Protein AF-R6RBM1-F1 (afdb_monomer_lite)

pLDDT: mean 72.18, std 18.9, range [35.06, 94.25]

Sequence (174 aa):
MAGNDKKTGSNPVDMIVYGMMIAAVVYVIVQCILGNNDALHFKIVLGIWIVAAVAVADYIGPVLSGRISEVSDKAFRLYMISSILDAAAYMGFYVCIINISKTGEVLHYLFCGFGVICYISHLILNSKFNKLTKQEAPETEENETPEITEDDIEVDTLSEEDEEEIKEIVYRHK

Structure (mmCIF, N/CA/C/O backbone):
data_AF-R6RBM1-F1
#
_entry.id   AF-R6RBM1-F1
#
loop_
_atom_site.group_PDB
_atom_site.id
_atom_site.type_symbol
_atom_site.label_atom_id
_atom_site.label_alt_id
_atom_site.label_comp_id
_atom_site.label_asym_id
_atom_site.label_entity_id
_atom_site.label_seq_id
_atom_site.pdbx_PDB_ins_code
_atom_site.Cartn_x
_atom_site.Cartn_y
_atom_site.Cartn_z
_atom_site.occupancy
_atom_site.B_iso_or_equiv
_atom_site.auth_seq_id
_atom_site.auth_comp_id
_atom_site.auth_asym_id
_atom_site.auth_atom_id
_atom_site.pdbx_PDB_model_num
ATOM 1 N N . MET A 1 1 ? -13.612 -9.520 -43.487 1.00 39.84 1 MET A N 1
ATOM 2 C CA . MET A 1 1 ? -14.135 -9.308 -42.121 1.00 39.84 1 MET A CA 1
ATOM 3 C C . MET A 1 1 ? -13.571 -10.398 -41.224 1.00 39.84 1 MET A C 1
ATOM 5 O O . MET A 1 1 ? -14.108 -11.494 -41.202 1.00 39.84 1 MET A O 1
ATOM 9 N N . ALA A 1 2 ? -12.444 -10.127 -40.568 1.00 39.06 2 ALA A N 1
ATOM 10 C CA . ALA A 1 2 ? -11.922 -10.966 -39.496 1.00 39.06 2 ALA A CA 1
ATOM 11 C C . ALA A 1 2 ? -12.170 -10.190 -38.202 1.00 39.06 2 ALA A C 1
ATOM 13 O O . ALA A 1 2 ? -11.638 -9.094 -38.028 1.00 39.06 2 ALA A O 1
ATOM 14 N N . GLY A 1 3 ? -13.081 -10.699 -37.374 1.00 40.34 3 GLY A N 1
ATOM 15 C CA . GLY A 1 3 ? -13.380 -10.130 -36.069 1.00 40.34 3 GLY A CA 1
ATOM 16 C C . GLY A 1 3 ? -12.139 -10.225 -35.197 1.00 40.34 3 GLY A C 1
ATOM 17 O O . GLY A 1 3 ? -11.664 -11.319 -34.903 1.00 40.34 3 GLY A O 1
ATOM 18 N N . ASN A 1 4 ? -11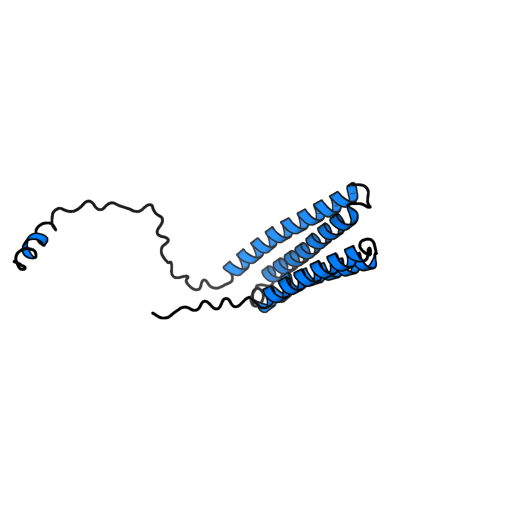.594 -9.072 -34.827 1.00 38.94 4 ASN A N 1
ATOM 19 C CA . ASN A 1 4 ? -10.559 -8.981 -33.816 1.00 38.94 4 ASN A CA 1
ATOM 20 C C . ASN A 1 4 ? -11.264 -9.100 -32.461 1.00 38.94 4 ASN A C 1
ATOM 22 O O . ASN A 1 4 ? -11.639 -8.098 -31.850 1.00 38.94 4 ASN A O 1
ATOM 26 N N . ASP A 1 5 ? -11.496 -10.335 -32.020 1.00 43.00 5 ASP A N 1
ATOM 27 C CA . ASP A 1 5 ? -11.864 -10.610 -30.637 1.00 43.00 5 ASP A CA 1
ATOM 28 C C . ASP A 1 5 ? -10.679 -10.189 -29.763 1.00 43.00 5 ASP A C 1
ATOM 30 O O . ASP A 1 5 ? -9.744 -10.953 -29.509 1.00 43.00 5 ASP A O 1
ATOM 34 N N . LYS A 1 6 ? -10.701 -8.927 -29.317 1.00 44.09 6 LYS A N 1
ATOM 35 C CA . LYS A 1 6 ? -9.902 -8.448 -28.192 1.00 44.09 6 LYS A CA 1
ATOM 36 C C . LYS A 1 6 ? -10.260 -9.356 -27.021 1.00 44.09 6 LYS A C 1
ATOM 38 O O . LYS A 1 6 ? -11.259 -9.135 -26.341 1.00 44.09 6 LYS A O 1
ATOM 43 N N . LYS A 1 7 ? -9.453 -10.393 -26.782 1.00 45.06 7 LYS A N 1
ATOM 44 C CA . LYS A 1 7 ? -9.436 -11.088 -25.498 1.00 45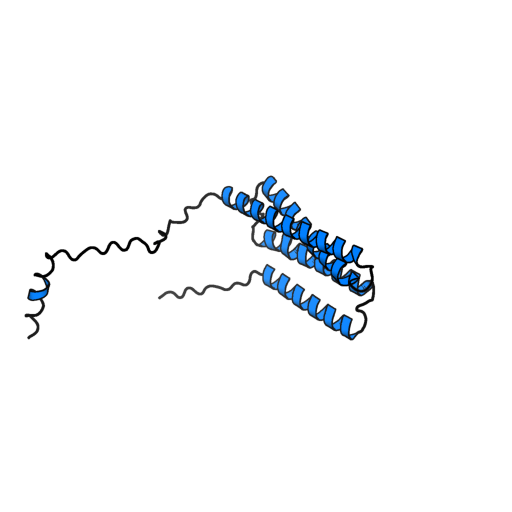.06 7 LYS A CA 1
ATOM 45 C C . LYS A 1 7 ? -9.150 -10.021 -24.450 1.00 45.06 7 LYS A C 1
ATOM 47 O O . LYS A 1 7 ? -8.004 -9.641 -24.233 1.00 45.06 7 LYS A O 1
ATOM 52 N N . THR A 1 8 ? -10.201 -9.548 -23.794 1.00 47.00 8 THR A N 1
ATOM 53 C CA . THR A 1 8 ? -10.155 -8.918 -22.477 1.00 47.00 8 THR A CA 1
ATOM 54 C C . THR A 1 8 ? -9.709 -9.986 -21.482 1.00 47.00 8 THR A C 1
ATOM 56 O O . THR A 1 8 ? -10.482 -10.461 -20.654 1.00 47.00 8 THR A O 1
ATOM 59 N N . GLY A 1 9 ? -8.475 -10.465 -21.630 1.00 47.19 9 GLY A N 1
ATOM 60 C CA . GLY A 1 9 ? -7.829 -11.297 -20.636 1.00 47.19 9 GLY A CA 1
ATOM 61 C C . GLY A 1 9 ? -7.521 -10.387 -19.466 1.00 47.19 9 GLY A C 1
ATOM 62 O O . GLY A 1 9 ? -6.526 -9.672 -19.502 1.00 47.19 9 GLY A O 1
ATOM 63 N N . SER A 1 10 ? -8.413 -10.356 -18.474 1.00 56.84 10 SER A N 1
ATOM 64 C CA . SER A 1 10 ? -8.107 -9.772 -17.170 1.00 56.84 10 SER A CA 1
ATOM 65 C C . SER A 1 10 ? -6.760 -10.336 -16.727 1.00 56.84 10 SER A C 1
ATOM 67 O O . SER A 1 10 ? -6.579 -11.557 -16.709 1.00 56.84 10 SER A O 1
ATOM 69 N N . ASN A 1 11 ? -5.795 -9.453 -16.465 1.00 67.62 11 ASN A N 1
ATOM 70 C CA . ASN A 1 11 ? -4.491 -9.873 -15.983 1.00 67.62 11 ASN A CA 1
ATOM 71 C C . ASN A 1 11 ? -4.736 -10.669 -14.687 1.00 67.62 11 ASN A C 1
ATOM 73 O O . ASN A 1 11 ? -5.412 -10.154 -13.793 1.00 67.62 11 ASN A O 1
ATOM 77 N N . PRO A 1 12 ? -4.258 -11.921 -14.564 1.00 71.12 12 PRO A N 1
ATOM 78 C CA . PRO A 1 12 ? -4.509 -12.747 -13.381 1.00 71.12 12 PRO A CA 1
ATOM 79 C C . PRO A 1 12 ? -4.114 -12.043 -12.075 1.00 71.12 12 PRO A C 1
ATOM 81 O O . PRO A 1 12 ? -4.730 -12.274 -11.038 1.00 71.12 12 PRO A O 1
ATOM 84 N N . VAL A 1 13 ? -3.139 -11.136 -12.142 1.00 71.88 13 VAL A N 1
ATOM 85 C CA . VAL A 1 13 ? -2.728 -10.254 -11.043 1.00 71.88 13 VAL A CA 1
ATOM 86 C C . VAL A 1 13 ? -3.857 -9.325 -10.607 1.00 71.88 13 VAL A C 1
ATOM 88 O O . VAL A 1 13 ? -4.154 -9.252 -9.417 1.00 71.88 13 VAL A O 1
ATOM 91 N N . ASP A 1 14 ? -4.511 -8.649 -11.551 1.00 75.00 14 ASP A N 1
ATOM 92 C CA . ASP A 1 14 ? -5.594 -7.709 -11.255 1.00 75.00 14 ASP A CA 1
ATOM 93 C C . ASP A 1 14 ? -6.735 -8.445 -10.550 1.00 75.00 14 ASP A C 1
ATOM 95 O O . ASP A 1 14 ? -7.255 -7.978 -9.539 1.00 75.00 14 ASP A O 1
ATOM 99 N N . MET A 1 15 ? -7.067 -9.654 -11.015 1.00 81.50 15 MET A N 1
ATOM 100 C CA . MET A 1 15 ? -8.091 -10.488 -10.385 1.00 81.50 15 MET A CA 1
ATOM 101 C C . MET A 1 15 ? -7.732 -10.863 -8.937 1.00 81.50 15 MET A C 1
ATOM 103 O O . MET A 1 15 ? -8.607 -10.859 -8.070 1.00 81.50 15 MET A O 1
ATOM 107 N N . ILE A 1 16 ? -6.454 -11.143 -8.654 1.00 82.12 16 ILE A N 1
ATOM 108 C CA . ILE A 1 16 ? -5.967 -11.422 -7.294 1.00 82.12 16 ILE A CA 1
ATOM 109 C C . ILE A 1 16 ? -6.080 -10.171 -6.418 1.00 82.12 16 ILE A C 1
ATOM 111 O O . ILE A 1 16 ? -6.616 -10.257 -5.315 1.00 82.12 16 ILE A O 1
ATOM 115 N N . VAL A 1 17 ? -5.633 -9.010 -6.902 1.00 77.56 17 VAL A N 1
ATOM 116 C CA . VAL A 1 17 ? -5.677 -7.748 -6.144 1.00 77.56 17 VAL A CA 1
ATOM 117 C C . VAL A 1 17 ? -7.121 -7.337 -5.842 1.00 77.56 17 VAL A C 1
ATOM 119 O O . VAL A 1 17 ? -7.439 -7.001 -4.699 1.00 77.56 17 VAL A O 1
ATOM 122 N N . TYR A 1 18 ? -8.030 -7.438 -6.816 1.00 81.69 18 TYR A N 1
ATOM 123 C CA . TYR A 1 18 ? -9.455 -7.174 -6.593 1.00 81.69 18 TYR A CA 1
ATOM 124 C C . TYR A 1 18 ? -10.084 -8.173 -5.620 1.00 81.69 18 TYR A C 1
ATOM 126 O O . TYR A 1 18 ? -10.821 -7.771 -4.717 1.00 81.69 18 TYR A O 1
ATOM 134 N N . GLY A 1 19 ? -9.778 -9.466 -5.766 1.00 85.06 19 GLY A N 1
ATOM 135 C CA . GLY A 1 19 ? -10.271 -10.513 -4.870 1.00 85.06 19 GLY A CA 1
ATOM 136 C C . GLY A 1 19 ? -9.811 -10.299 -3.431 1.00 85.06 19 GLY A C 1
ATOM 137 O O . GLY A 1 19 ? -10.612 -10.402 -2.499 1.00 85.06 19 GLY A O 1
ATOM 138 N N . MET A 1 20 ? -8.547 -9.909 -3.256 1.00 85.62 20 MET A N 1
ATOM 139 C CA . MET A 1 20 ? -8.038 -9.439 -1.979 1.00 85.62 20 MET A CA 1
ATOM 140 C C . MET A 1 20 ? -8.909 -8.271 -1.499 1.00 85.62 20 MET A C 1
ATOM 142 O O . MET A 1 20 ? -9.505 -8.371 -0.427 1.00 85.62 20 MET A O 1
ATOM 146 N N . MET A 1 21 ? -9.005 -7.169 -2.248 1.00 84.75 21 MET A N 1
ATOM 147 C CA . MET A 1 21 ? -9.685 -5.946 -1.792 1.00 84.75 21 MET A CA 1
ATOM 148 C C . MET A 1 21 ? -11.113 -6.218 -1.290 1.00 84.75 21 MET A C 1
ATOM 150 O O . MET A 1 21 ? -11.502 -5.729 -0.228 1.00 84.75 21 MET A O 1
ATOM 154 N N . ILE A 1 22 ? -11.865 -7.062 -2.000 1.00 88.12 22 ILE A N 1
ATOM 155 C CA . ILE A 1 22 ? -13.210 -7.491 -1.596 1.00 88.12 22 ILE A CA 1
ATOM 156 C C . ILE A 1 22 ? -13.172 -8.233 -0.252 1.00 88.12 22 ILE A C 1
ATOM 158 O O . ILE A 1 22 ? -13.956 -7.915 0.644 1.00 88.12 22 ILE A O 1
ATOM 162 N N . ALA A 1 23 ? -12.253 -9.187 -0.077 1.00 88.75 23 ALA A N 1
ATOM 163 C CA . ALA A 1 23 ? -12.115 -9.940 1.169 1.00 88.75 23 ALA A CA 1
ATOM 164 C C . ALA A 1 23 ? -11.796 -9.033 2.369 1.00 88.75 23 ALA A C 1
ATOM 166 O O . ALA A 1 23 ? -12.367 -9.223 3.445 1.00 88.75 23 ALA A O 1
ATOM 167 N N . ALA A 1 24 ? -10.949 -8.015 2.191 1.00 86.56 24 ALA A N 1
ATOM 168 C CA . ALA A 1 24 ? -10.679 -7.034 3.241 1.00 86.56 24 ALA A CA 1
ATOM 169 C C . ALA A 1 24 ? -11.900 -6.198 3.606 1.00 86.56 24 ALA A C 1
ATOM 171 O O . ALA A 1 24 ? -12.177 -6.022 4.791 1.00 86.56 24 ALA A O 1
ATOM 172 N N . VAL A 1 25 ? -12.648 -5.707 2.617 1.00 88.25 25 VAL A N 1
ATOM 173 C CA . VAL A 1 25 ? -13.866 -4.927 2.876 1.00 88.25 25 VAL A CA 1
ATOM 174 C C . VAL A 1 25 ? -14.880 -5.766 3.652 1.00 88.25 25 VAL A C 1
ATOM 176 O O . VAL A 1 25 ? -15.400 -5.310 4.670 1.00 88.25 25 VAL A O 1
ATOM 179 N N . VAL A 1 26 ? -15.106 -7.016 3.238 1.00 91.31 26 VAL A N 1
ATOM 180 C CA . VAL A 1 26 ? -15.993 -7.946 3.954 1.00 91.31 26 VAL A CA 1
ATOM 181 C C . VAL A 1 26 ? -15.494 -8.188 5.379 1.00 91.31 26 VAL A C 1
ATOM 183 O O . VAL A 1 26 ? -16.283 -8.104 6.319 1.00 91.31 26 VAL A O 1
ATOM 186 N N . TYR A 1 27 ? -14.193 -8.429 5.562 1.00 88.81 27 TYR A N 1
ATOM 187 C CA . TYR A 1 27 ? -13.597 -8.618 6.885 1.00 88.81 27 TYR A CA 1
ATOM 188 C C . TYR A 1 27 ? -13.820 -7.404 7.797 1.00 88.81 27 TYR A C 1
ATOM 190 O O . TYR A 1 27 ? -14.252 -7.567 8.938 1.00 88.81 27 TYR A O 1
ATOM 198 N N . VAL A 1 28 ? -13.591 -6.186 7.295 1.00 86.69 28 VAL A N 1
ATOM 199 C CA . VAL A 1 28 ? -13.824 -4.942 8.046 1.00 86.69 28 VAL A CA 1
ATOM 200 C C . VAL A 1 28 ? -15.295 -4.804 8.427 1.00 86.69 28 VAL A C 1
ATOM 202 O O . VAL A 1 28 ? -15.590 -4.549 9.591 1.00 86.69 28 VAL A O 1
ATOM 205 N N . ILE A 1 29 ? -16.223 -5.022 7.490 1.00 88.88 29 ILE A N 1
ATOM 206 C CA . ILE A 1 29 ? -17.668 -4.932 7.756 1.00 88.88 29 ILE A CA 1
ATOM 207 C C . ILE A 1 29 ? -18.080 -5.923 8.849 1.00 88.88 29 ILE A C 1
ATOM 209 O O . ILE A 1 29 ? -18.728 -5.528 9.819 1.00 88.88 29 ILE A O 1
ATOM 213 N N . VAL A 1 30 ? -17.676 -7.191 8.731 1.00 91.12 30 VAL A N 1
ATOM 214 C CA . VAL A 1 30 ? -18.004 -8.236 9.713 1.00 91.12 30 VAL A CA 1
ATOM 215 C C . VAL A 1 30 ? -17.473 -7.866 11.096 1.00 91.12 30 VAL A C 1
ATOM 217 O O . VAL A 1 30 ? -18.209 -7.933 12.077 1.00 91.12 30 VAL A O 1
ATOM 220 N N . GLN A 1 31 ? -16.221 -7.422 11.192 1.00 88.56 31 GLN A N 1
ATOM 221 C CA . GLN A 1 31 ? -15.610 -7.077 12.479 1.00 88.56 31 GLN A CA 1
ATOM 222 C C . GLN A 1 31 ? -16.204 -5.807 13.096 1.00 88.56 31 GLN A C 1
ATOM 224 O O . GLN A 1 31 ? -16.318 -5.717 14.318 1.00 88.56 31 GLN A O 1
ATOM 229 N N . CYS A 1 32 ? -16.642 -4.854 12.271 1.00 85.94 32 CYS A N 1
ATOM 230 C CA . CYS A 1 32 ? -17.402 -3.693 12.725 1.00 85.94 32 CYS A CA 1
ATOM 231 C C . CYS A 1 32 ? -18.771 -4.095 13.296 1.00 85.94 32 CYS A C 1
ATOM 233 O O . CYS A 1 32 ? -19.126 -3.618 14.370 1.00 85.94 32 CYS A O 1
ATOM 235 N N . ILE A 1 33 ? -19.511 -4.998 12.637 1.00 89.94 33 ILE A N 1
ATOM 236 C CA . ILE A 1 33 ? -20.808 -5.508 13.132 1.00 89.94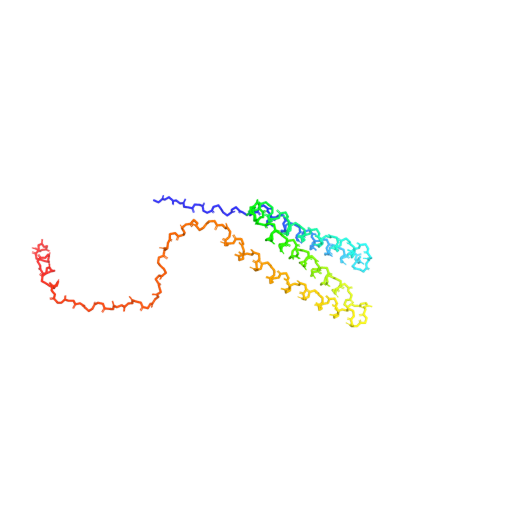 33 ILE A CA 1
ATOM 237 C C . ILE A 1 33 ? -20.633 -6.254 14.461 1.00 89.94 33 ILE A C 1
ATOM 239 O O . ILE A 1 33 ? -21.458 -6.117 15.361 1.00 89.94 33 ILE A O 1
ATOM 243 N N . LEU A 1 34 ? -19.544 -7.013 14.603 1.00 90.19 34 LEU A N 1
ATOM 244 C CA . LEU A 1 34 ? -19.211 -7.737 15.832 1.00 90.19 34 LEU A CA 1
ATOM 245 C C . LEU A 1 34 ? -18.665 -6.835 16.956 1.00 90.19 34 LEU A C 1
ATOM 247 O O . LEU A 1 34 ? -18.422 -7.329 18.053 1.00 90.19 34 LEU A O 1
ATOM 251 N N . GLY A 1 35 ? -18.460 -5.535 16.711 1.00 85.25 35 GLY A N 1
ATOM 252 C CA . GLY A 1 35 ? -17.934 -4.595 17.709 1.00 85.25 35 GLY A CA 1
ATOM 253 C C . GLY A 1 35 ? -16.443 -4.770 18.030 1.00 85.25 35 GLY A C 1
ATOM 254 O O . GLY A 1 35 ? -15.966 -4.257 19.038 1.00 85.25 35 GLY A O 1
ATOM 255 N N . ASN A 1 36 ? -15.688 -5.471 17.180 1.00 87.06 36 ASN A N 1
ATOM 256 C CA . ASN A 1 36 ? -14.254 -5.735 17.359 1.00 87.06 36 ASN A CA 1
ATOM 257 C C . ASN A 1 36 ? -13.349 -4.662 16.728 1.00 87.06 36 ASN A C 1
ATOM 259 O O . ASN A 1 36 ? -12.126 -4.804 16.725 1.00 87.06 36 ASN A O 1
ATOM 263 N N . ASN A 1 37 ? -13.929 -3.587 16.195 1.00 78.00 37 ASN A N 1
ATOM 264 C CA . ASN A 1 37 ? -13.231 -2.492 15.513 1.00 78.00 37 ASN A CA 1
ATOM 265 C C . ASN A 1 37 ? -12.105 -1.849 16.350 1.00 78.00 37 ASN A C 1
ATOM 267 O O . ASN A 1 37 ? -11.105 -1.380 15.803 1.00 78.00 37 ASN A O 1
ATOM 271 N N . ASP A 1 38 ? -12.236 -1.854 17.675 1.00 79.56 38 ASP A N 1
ATOM 272 C CA . ASP A 1 38 ? -11.226 -1.310 18.580 1.00 79.56 38 ASP A CA 1
ATOM 273 C C . ASP A 1 38 ? -10.222 -2.329 19.116 1.00 79.56 38 ASP A C 1
ATOM 275 O O . ASP A 1 38 ? -9.223 -1.944 19.737 1.00 79.56 38 ASP A O 1
ATOM 279 N N . ALA A 1 39 ? -10.448 -3.613 18.850 1.00 85.38 39 ALA A N 1
ATOM 280 C CA . ALA A 1 39 ? -9.598 -4.673 19.343 1.00 85.38 39 ALA A CA 1
ATOM 281 C C . ALA A 1 39 ? -8.230 -4.659 18.646 1.00 85.38 39 ALA A C 1
ATOM 283 O O . ALA A 1 39 ? -8.115 -4.516 17.427 1.00 85.38 39 ALA A O 1
ATOM 284 N N . LEU A 1 40 ? -7.165 -4.857 19.429 1.00 82.62 40 LEU A N 1
ATOM 285 C CA . LEU A 1 40 ? -5.791 -4.849 18.917 1.00 82.62 40 LEU A CA 1
ATOM 286 C C . LEU A 1 40 ? -5.586 -5.897 17.811 1.00 82.62 40 LEU A C 1
ATOM 288 O O . LEU A 1 40 ? -4.947 -5.608 16.805 1.00 82.62 40 LEU A O 1
ATOM 292 N N . HIS A 1 41 ? -6.162 -7.093 17.974 1.00 84.62 41 HIS A N 1
ATOM 293 C CA . HIS A 1 41 ? -6.040 -8.168 16.990 1.00 84.62 41 HIS A CA 1
ATOM 294 C C . HIS A 1 41 ? -6.644 -7.773 15.634 1.00 84.62 41 HIS A C 1
ATOM 296 O O . HIS A 1 41 ? -6.031 -8.038 14.605 1.00 84.62 41 HIS A O 1
ATOM 302 N N . PHE A 1 42 ? -7.785 -7.072 15.616 1.00 85.62 42 PHE A N 1
ATOM 303 C CA . PHE A 1 42 ? -8.402 -6.581 14.384 1.00 85.62 42 PHE A CA 1
ATOM 304 C C . PHE A 1 42 ? -7.476 -5.602 13.655 1.00 85.62 42 PHE A C 1
ATOM 306 O O . PHE A 1 42 ? -7.231 -5.757 12.457 1.00 85.62 42 PHE A O 1
ATOM 313 N N . LYS A 1 43 ? -6.884 -4.658 14.399 1.00 85.69 43 LYS A N 1
ATOM 314 C CA . LYS A 1 43 ? -5.942 -3.672 13.854 1.00 85.69 43 LYS A CA 1
ATOM 315 C C . LYS A 1 43 ? -4.648 -4.322 13.345 1.00 85.69 43 LYS A C 1
ATOM 317 O O . LYS A 1 43 ? -4.121 -3.931 12.307 1.00 85.69 43 LYS A O 1
ATOM 322 N N . ILE A 1 44 ? -4.125 -5.329 14.035 1.00 87.00 44 ILE A N 1
ATOM 323 C CA . ILE A 1 44 ? -2.922 -6.038 13.576 1.00 87.00 44 ILE A CA 1
ATOM 324 C C . ILE A 1 44 ? -3.220 -6.831 12.301 1.00 87.00 44 ILE A C 1
ATOM 326 O O . ILE A 1 44 ? -2.464 -6.727 11.338 1.00 87.00 44 ILE A O 1
ATOM 330 N N . VAL A 1 45 ? -4.331 -7.576 12.268 1.00 89.06 45 VAL A N 1
ATOM 331 C CA . VAL A 1 45 ? -4.721 -8.368 11.091 1.00 89.06 45 VAL A CA 1
ATOM 332 C C . VAL A 1 45 ? -4.905 -7.465 9.876 1.00 89.06 45 VAL A C 1
ATOM 334 O O . VAL A 1 45 ? -4.343 -7.758 8.828 1.00 89.06 45 VAL A O 1
ATOM 337 N N . LEU A 1 46 ? -5.612 -6.340 10.020 1.00 87.00 46 LEU A N 1
ATOM 338 C CA . LEU A 1 46 ? -5.815 -5.396 8.920 1.00 87.00 46 LEU A CA 1
ATOM 339 C C . LEU A 1 46 ? -4.490 -4.791 8.425 1.00 87.00 46 LEU A C 1
ATOM 341 O O . LEU A 1 46 ? -4.274 -4.707 7.221 1.00 87.00 46 LEU A O 1
ATOM 345 N N . GLY A 1 47 ? -3.574 -4.444 9.336 1.00 86.94 47 GLY A N 1
ATOM 346 C CA . GLY A 1 47 ? -2.248 -3.931 8.979 1.00 86.94 47 GLY A CA 1
ATOM 347 C C . GLY A 1 47 ? -1.397 -4.943 8.204 1.00 86.94 47 GLY A C 1
ATOM 348 O O . GLY A 1 47 ? -0.851 -4.609 7.156 1.00 86.94 47 GLY A O 1
ATOM 349 N N . ILE A 1 48 ? -1.329 -6.198 8.667 1.00 89.44 48 ILE A N 1
ATOM 350 C CA . ILE A 1 48 ? -0.628 -7.286 7.951 1.00 89.44 48 ILE A CA 1
ATOM 351 C C . ILE A 1 48 ? -1.213 -7.462 6.551 1.00 89.44 48 ILE A C 1
ATOM 353 O O . ILE A 1 48 ? -0.489 -7.649 5.575 1.00 89.44 48 ILE A O 1
ATOM 357 N N . TRP A 1 49 ? -2.534 -7.394 6.460 1.00 90.44 49 TRP A N 1
ATOM 358 C CA . TRP A 1 49 ? -3.256 -7.635 5.230 1.00 90.44 49 TRP A CA 1
ATOM 359 C C . TRP A 1 49 ? -3.020 -6.512 4.197 1.00 90.44 49 TRP A C 1
ATOM 361 O O . TRP A 1 49 ? -2.816 -6.806 3.021 1.00 90.44 49 TRP A O 1
ATOM 371 N N . ILE A 1 50 ? -2.919 -5.247 4.632 1.00 88.44 50 ILE A N 1
ATOM 372 C CA . ILE A 1 50 ? -2.490 -4.115 3.785 1.00 88.44 50 ILE A CA 1
ATOM 373 C C . ILE A 1 50 ? -1.075 -4.344 3.239 1.00 88.44 50 ILE A C 1
ATOM 375 O O . ILE A 1 50 ? -0.862 -4.226 2.035 1.00 88.44 50 ILE A O 1
ATOM 379 N N . VAL A 1 51 ? -0.116 -4.728 4.091 1.00 87.50 51 VAL A N 1
ATOM 380 C CA . VAL A 1 51 ? 1.266 -5.013 3.652 1.00 87.50 51 VAL A CA 1
ATOM 381 C C . VAL A 1 51 ? 1.297 -6.152 2.634 1.00 87.50 51 VAL A C 1
ATOM 383 O O . VAL A 1 51 ? 2.014 -6.066 1.639 1.00 87.50 51 VAL A O 1
ATOM 386 N N . ALA A 1 52 ? 0.499 -7.200 2.846 1.00 87.69 52 ALA A N 1
ATOM 387 C CA . ALA A 1 52 ? 0.384 -8.305 1.902 1.00 87.69 52 ALA A CA 1
ATOM 388 C C . ALA A 1 52 ? -0.187 -7.848 0.550 1.00 87.69 52 ALA A C 1
ATOM 390 O O . ALA A 1 52 ? 0.341 -8.238 -0.488 1.00 87.69 52 ALA A O 1
ATOM 391 N N . ALA A 1 53 ? -1.223 -7.003 0.546 1.00 86.00 53 ALA A N 1
ATOM 392 C CA . ALA A 1 53 ? -1.808 -6.466 -0.683 1.00 86.00 53 ALA A CA 1
ATOM 393 C C . ALA A 1 53 ? -0.801 -5.621 -1.475 1.00 86.00 53 ALA A C 1
ATOM 395 O O . ALA A 1 53 ? -0.658 -5.820 -2.681 1.00 86.00 53 ALA A O 1
ATOM 396 N N . VAL A 1 54 ? -0.049 -4.749 -0.794 1.00 88.06 54 VAL A N 1
ATOM 397 C CA . VAL A 1 54 ? 1.015 -3.962 -1.434 1.00 88.06 54 VAL A CA 1
ATOM 398 C C . VAL A 1 54 ? 2.106 -4.878 -1.980 1.00 88.06 54 VAL A C 1
ATOM 400 O O . VAL A 1 54 ? 2.507 -4.728 -3.125 1.00 88.06 54 VAL A O 1
ATOM 403 N N . ALA A 1 55 ? 2.540 -5.892 -1.226 1.00 86.06 55 ALA A N 1
ATOM 404 C CA . ALA A 1 55 ? 3.546 -6.838 -1.708 1.00 86.06 55 ALA A CA 1
ATOM 405 C C . ALA A 1 55 ? 3.089 -7.590 -2.972 1.00 86.06 55 ALA A C 1
ATOM 407 O O . ALA A 1 55 ? 3.875 -7.803 -3.894 1.00 86.06 55 ALA A O 1
ATOM 408 N N . VAL A 1 56 ? 1.815 -7.974 -3.054 1.00 85.19 56 VAL A N 1
ATOM 409 C CA . VAL A 1 56 ? 1.262 -8.607 -4.259 1.00 85.19 56 VAL A CA 1
ATOM 410 C C . VAL A 1 56 ? 1.261 -7.623 -5.432 1.00 85.19 56 VAL A C 1
ATOM 412 O O . VAL A 1 56 ? 1.717 -7.981 -6.519 1.00 85.19 56 VAL A O 1
ATOM 415 N N . ALA A 1 57 ? 0.798 -6.391 -5.215 1.00 82.56 57 ALA A N 1
ATOM 416 C CA . ALA A 1 57 ? 0.713 -5.368 -6.255 1.00 82.56 57 ALA A CA 1
ATOM 417 C C . ALA A 1 57 ? 2.093 -4.939 -6.782 1.00 82.56 57 ALA A C 1
ATOM 419 O O . ALA A 1 57 ? 2.280 -4.848 -7.993 1.00 82.56 57 ALA A O 1
ATOM 420 N N . ASP A 1 58 ? 3.065 -4.755 -5.888 1.00 83.38 58 ASP A N 1
ATOM 421 C CA . ASP A 1 58 ? 4.380 -4.183 -6.193 1.00 83.38 58 ASP A CA 1
ATOM 422 C C . ASP A 1 58 ? 5.496 -5.208 -6.411 1.00 83.38 58 ASP A C 1
ATOM 424 O O . ASP A 1 58 ? 6.601 -4.837 -6.794 1.00 83.38 58 ASP A O 1
ATOM 428 N N . TYR A 1 59 ? 5.260 -6.495 -6.163 1.00 79.62 59 TYR A N 1
ATOM 429 C CA . TYR A 1 59 ? 6.252 -7.536 -6.454 1.00 79.62 59 TYR A CA 1
ATOM 430 C C . TYR A 1 59 ? 5.679 -8.603 -7.367 1.00 79.62 59 TYR A C 1
ATOM 432 O O . TYR A 1 59 ? 6.204 -8.831 -8.455 1.00 79.62 59 TYR A O 1
ATOM 440 N N . ILE A 1 60 ? 4.582 -9.242 -6.963 1.00 77.19 60 ILE A N 1
ATOM 441 C CA . ILE A 1 60 ? 4.029 -10.372 -7.718 1.00 77.19 60 ILE A CA 1
ATOM 442 C C . ILE A 1 60 ? 3.488 -9.908 -9.074 1.00 77.19 60 ILE A C 1
ATOM 444 O O . ILE A 1 60 ? 3.757 -10.550 -10.088 1.00 77.19 60 ILE A O 1
ATOM 448 N N . GLY A 1 61 ? 2.797 -8.769 -9.122 1.00 76.06 61 GLY A N 1
ATOM 449 C CA . GLY A 1 61 ? 2.300 -8.194 -10.371 1.00 76.06 61 GLY A CA 1
ATOM 450 C C . GLY A 1 61 ? 3.393 -7.894 -11.407 1.00 76.06 61 GLY A C 1
ATOM 451 O O . GLY A 1 61 ? 3.333 -8.400 -12.531 1.00 76.06 61 GLY A O 1
ATOM 452 N N . PRO A 1 62 ? 4.418 -7.107 -11.052 1.00 75.69 62 PRO A N 1
ATOM 453 C CA . PRO A 1 62 ? 5.560 -6.803 -11.913 1.00 75.69 62 PRO A CA 1
ATOM 454 C C . PRO A 1 62 ? 6.362 -8.034 -12.342 1.00 75.69 62 PRO A C 1
ATOM 456 O O . PRO A 1 62 ? 6.784 -8.100 -13.494 1.00 75.69 62 PRO A O 1
ATOM 459 N N . VAL A 1 63 ? 6.554 -9.015 -11.450 1.00 76.19 63 VAL A N 1
ATOM 460 C CA . VAL A 1 63 ? 7.223 -10.286 -11.782 1.00 76.19 63 VAL A CA 1
ATOM 461 C C . VAL A 1 63 ? 6.432 -11.041 -12.849 1.00 76.19 63 VAL A C 1
ATOM 463 O O . VAL A 1 63 ? 6.995 -11.442 -13.863 1.00 76.19 63 VAL A O 1
ATOM 466 N N . LEU A 1 64 ? 5.123 -11.209 -12.648 1.00 71.12 64 LEU A N 1
ATOM 467 C CA . LEU A 1 64 ? 4.265 -11.962 -13.568 1.00 71.12 64 LEU A CA 1
ATOM 468 C C . LEU A 1 64 ? 4.048 -11.252 -14.908 1.00 71.12 64 LEU A C 1
ATOM 470 O O . LEU A 1 64 ? 3.836 -11.911 -15.920 1.00 71.12 64 LEU A O 1
ATOM 474 N N . SER A 1 65 ? 4.120 -9.921 -14.923 1.00 71.50 65 SER A N 1
ATOM 475 C CA . SER A 1 65 ? 4.029 -9.113 -16.146 1.00 71.50 65 SER A CA 1
ATOM 476 C C . SER A 1 65 ? 5.362 -8.954 -16.884 1.00 71.50 65 SER A C 1
ATOM 478 O O . SER A 1 65 ? 5.394 -8.293 -17.917 1.00 71.50 65 SER A O 1
ATOM 480 N N . GLY A 1 66 ? 6.463 -9.521 -16.372 1.00 68.81 66 GLY A N 1
ATOM 481 C CA . GLY A 1 66 ? 7.795 -9.378 -16.973 1.00 68.81 66 GLY A CA 1
ATOM 482 C C . GLY A 1 66 ? 8.374 -7.961 -16.878 1.00 68.81 66 GLY A C 1
ATOM 483 O O . GLY A 1 66 ? 9.440 -7.686 -17.417 1.00 68.81 66 GLY A O 1
ATOM 484 N N . ARG A 1 67 ? 7.724 -7.046 -16.145 1.00 69.00 67 ARG A N 1
ATOM 485 C CA . ARG A 1 67 ? 8.132 -5.633 -16.030 1.00 69.00 67 ARG A CA 1
ATOM 486 C C . ARG A 1 67 ? 9.527 -5.452 -15.422 1.00 69.00 67 ARG A C 1
ATOM 488 O O . ARG A 1 67 ? 10.133 -4.396 -15.572 1.00 69.00 67 ARG A O 1
ATOM 495 N N . ILE A 1 68 ? 10.017 -6.467 -14.714 1.00 73.62 68 ILE A N 1
ATOM 496 C CA . ILE A 1 68 ? 11.321 -6.465 -14.046 1.00 73.62 68 ILE A CA 1
ATOM 497 C C . ILE A 1 68 ? 12.251 -7.597 -14.513 1.00 73.62 68 ILE A C 1
ATOM 499 O O . ILE A 1 68 ? 13.298 -7.789 -13.901 1.00 73.62 68 ILE A O 1
ATOM 503 N N . SER A 1 69 ? 11.891 -8.377 -15.543 1.00 63.62 69 SER A N 1
ATOM 504 C CA . SER A 1 69 ? 12.688 -9.553 -15.939 1.00 63.62 69 SER A CA 1
ATOM 505 C C . SER A 1 69 ? 13.962 -9.205 -16.714 1.00 63.62 69 SER A C 1
ATOM 507 O O . SER A 1 69 ? 14.881 -10.016 -16.737 1.00 63.62 69 SER A O 1
ATOM 509 N N . GLU A 1 70 ? 14.045 -8.006 -17.298 1.00 68.25 70 GLU A N 1
ATOM 510 C CA . GLU A 1 70 ? 15.181 -7.553 -18.120 1.00 68.25 70 GLU A CA 1
ATOM 511 C C . GLU A 1 70 ? 15.506 -6.072 -17.869 1.00 68.25 70 GLU A C 1
ATOM 513 O O . GLU A 1 70 ? 15.595 -5.262 -18.785 1.00 68.25 70 GLU A O 1
ATOM 518 N N . VAL A 1 71 ? 15.637 -5.685 -16.600 1.00 76.00 71 VAL A N 1
ATOM 519 C CA . VAL A 1 71 ? 15.976 -4.305 -16.215 1.00 76.00 71 VAL A CA 1
ATOM 520 C C . VAL A 1 71 ? 17.373 -4.223 -15.630 1.00 76.00 71 VAL A C 1
ATOM 522 O O . VAL A 1 71 ? 17.793 -5.124 -14.901 1.00 76.00 71 VAL A O 1
ATOM 525 N N . SER A 1 72 ? 18.095 -3.131 -15.893 1.00 80.12 72 SER A N 1
ATOM 526 C CA . SER A 1 72 ? 19.404 -2.931 -15.270 1.00 80.12 72 SER A CA 1
ATOM 527 C C . SER A 1 72 ? 19.328 -2.919 -13.740 1.00 80.12 72 SER A C 1
ATOM 529 O O . SER A 1 72 ? 18.350 -2.467 -13.138 1.00 80.12 72 SER A O 1
ATOM 531 N N . ASP A 1 73 ? 20.415 -3.326 -13.075 1.00 81.69 73 ASP A N 1
ATOM 532 C CA . ASP A 1 73 ? 20.545 -3.321 -11.606 1.00 81.69 73 ASP A CA 1
ATOM 533 C C . ASP A 1 73 ? 20.205 -1.969 -10.959 1.00 81.69 73 ASP A C 1
ATOM 535 O O . ASP A 1 73 ? 19.835 -1.886 -9.781 1.00 81.69 73 ASP A O 1
ATOM 539 N N . LYS A 1 74 ? 20.406 -0.877 -11.703 1.00 82.56 74 LYS A N 1
ATOM 540 C CA . LYS A 1 74 ? 20.080 0.477 -11.257 1.00 82.56 74 LYS A CA 1
ATOM 541 C C . LYS A 1 74 ? 18.573 0.720 -11.315 1.00 82.56 74 LYS A C 1
ATOM 543 O O . LYS A 1 74 ? 18.026 1.240 -10.344 1.00 82.56 74 LYS A O 1
ATOM 548 N N . ALA A 1 75 ? 17.913 0.334 -12.407 1.00 81.88 75 ALA A N 1
ATOM 549 C CA . ALA A 1 75 ? 16.463 0.416 -12.547 1.00 81.88 75 ALA A CA 1
ATOM 550 C C . ALA A 1 75 ? 15.758 -0.506 -11.538 1.00 81.88 75 ALA A C 1
ATOM 552 O O . ALA A 1 75 ? 14.863 -0.052 -10.827 1.00 81.88 75 ALA A O 1
ATOM 553 N N . PHE A 1 76 ? 16.241 -1.740 -11.364 1.00 83.75 76 PHE A N 1
ATOM 554 C CA . PHE A 1 76 ? 15.730 -2.675 -10.359 1.00 83.75 76 PHE A CA 1
ATOM 555 C C . PHE A 1 76 ? 15.826 -2.117 -8.932 1.00 83.75 76 PHE A C 1
ATOM 557 O O . PHE A 1 76 ? 14.846 -2.127 -8.190 1.00 83.75 76 PHE A O 1
ATOM 564 N N . ARG A 1 77 ? 16.976 -1.548 -8.540 1.00 83.38 77 ARG A N 1
ATOM 565 C CA . ARG A 1 77 ? 17.119 -0.902 -7.221 1.00 83.38 77 ARG A CA 1
ATOM 566 C C . ARG A 1 77 ? 16.176 0.282 -7.039 1.00 83.38 77 ARG A C 1
ATOM 568 O O . ARG A 1 77 ? 15.626 0.451 -5.953 1.00 83.38 77 ARG A O 1
ATOM 575 N N . LEU A 1 78 ? 15.983 1.094 -8.078 1.00 84.31 78 LEU A N 1
ATOM 576 C CA . LEU A 1 78 ? 15.052 2.221 -8.028 1.00 84.31 78 LEU A CA 1
ATOM 577 C C . LEU A 1 78 ? 13.613 1.740 -7.815 1.00 84.31 78 LEU A C 1
ATOM 579 O O . LEU A 1 78 ? 12.887 2.315 -7.006 1.00 84.31 78 LEU A O 1
ATOM 583 N N . TYR A 1 79 ? 13.242 0.664 -8.511 1.00 85.94 79 TYR A N 1
ATOM 584 C CA . TYR A 1 79 ? 11.950 0.011 -8.382 1.00 85.94 79 TYR A CA 1
ATOM 585 C C . TYR A 1 79 ? 11.731 -0.519 -6.961 1.00 85.94 79 TYR A C 1
ATOM 587 O O . TYR A 1 79 ? 10.759 -0.143 -6.319 1.00 85.94 79 TYR A O 1
ATOM 595 N N . MET A 1 80 ? 12.694 -1.270 -6.417 1.00 86.56 80 MET A N 1
ATOM 596 C CA . MET A 1 80 ? 12.650 -1.788 -5.043 1.00 86.56 80 MET A CA 1
ATOM 597 C C . MET A 1 80 ? 12.440 -0.685 -3.997 1.00 86.56 80 MET A C 1
ATOM 599 O O . MET A 1 80 ? 11.618 -0.828 -3.094 1.00 86.56 80 MET A O 1
ATOM 603 N N . ILE A 1 81 ? 13.167 0.433 -4.115 1.00 87.69 81 ILE A N 1
ATOM 604 C CA . ILE A 1 81 ? 13.001 1.580 -3.207 1.00 87.69 81 ILE A CA 1
ATOM 605 C C . ILE A 1 81 ? 11.602 2.182 -3.367 1.00 87.69 81 ILE A C 1
ATOM 607 O O . ILE A 1 81 ? 10.964 2.520 -2.371 1.00 87.69 81 ILE A O 1
ATOM 611 N N . SER A 1 82 ? 11.113 2.290 -4.604 1.00 88.69 82 SER A N 1
ATOM 612 C CA . SER A 1 82 ? 9.762 2.772 -4.884 1.00 88.69 82 SER A CA 1
ATOM 613 C C . SER A 1 82 ? 8.693 1.885 -4.242 1.00 88.69 82 SER A C 1
ATOM 615 O O . SER A 1 82 ? 7.786 2.415 -3.606 1.00 88.69 82 SER A O 1
ATOM 617 N N . SER A 1 83 ? 8.808 0.561 -4.345 1.00 87.50 83 SER A N 1
ATOM 618 C CA . SER A 1 83 ? 7.858 -0.387 -3.746 1.00 87.50 83 SER A CA 1
ATOM 619 C C . SER A 1 83 ? 7.868 -0.342 -2.214 1.00 87.50 83 SER A C 1
ATOM 621 O O . SER A 1 83 ? 6.831 -0.404 -1.559 1.00 87.50 83 SER A O 1
ATOM 623 N N . ILE A 1 84 ? 9.047 -0.176 -1.602 1.00 88.56 84 ILE A N 1
ATOM 624 C CA . ILE A 1 84 ? 9.157 0.006 -0.144 1.00 88.56 84 ILE A CA 1
ATOM 625 C C . ILE A 1 84 ? 8.475 1.306 0.296 1.00 88.56 84 ILE A C 1
ATOM 627 O O . ILE A 1 84 ? 7.808 1.332 1.331 1.00 88.56 84 ILE A O 1
ATOM 631 N N . LEU A 1 85 ? 8.632 2.384 -0.479 1.00 91.06 85 LEU A N 1
ATOM 632 C CA . LEU A 1 85 ? 7.969 3.656 -0.198 1.00 91.06 85 LEU A CA 1
ATOM 633 C C . LEU A 1 85 ? 6.450 3.562 -0.333 1.00 91.06 85 LEU A C 1
ATOM 635 O O . LEU A 1 85 ? 5.761 4.207 0.453 1.00 91.06 85 LEU A O 1
ATOM 639 N N . ASP A 1 86 ? 5.930 2.745 -1.250 1.00 89.50 86 ASP A N 1
ATOM 640 C CA . ASP A 1 86 ? 4.484 2.523 -1.358 1.00 89.50 86 ASP A CA 1
ATOM 641 C C . ASP A 1 86 ? 3.946 1.806 -0.116 1.00 89.50 86 ASP A C 1
ATOM 643 O O . ASP A 1 86 ? 3.035 2.291 0.557 1.00 89.50 86 ASP A O 1
ATOM 647 N N . ALA A 1 87 ? 4.597 0.712 0.292 1.00 89.38 87 ALA A N 1
ATOM 648 C CA . ALA A 1 87 ? 4.240 -0.005 1.516 1.00 89.38 87 ALA A CA 1
ATOM 649 C C . ALA A 1 87 ? 4.318 0.902 2.756 1.00 89.38 87 ALA A C 1
ATOM 651 O O . ALA A 1 87 ? 3.431 0.877 3.613 1.00 89.38 87 ALA A O 1
ATOM 652 N N . ALA A 1 88 ? 5.354 1.742 2.842 1.00 90.06 88 ALA A N 1
ATOM 653 C CA . ALA A 1 88 ? 5.501 2.724 3.911 1.00 90.06 88 ALA A CA 1
ATOM 654 C C . ALA A 1 88 ? 4.387 3.782 3.885 1.00 90.06 88 ALA A C 1
ATOM 656 O O . ALA A 1 88 ? 3.880 4.148 4.948 1.00 90.06 88 ALA A O 1
ATOM 657 N N . ALA A 1 89 ? 3.968 4.235 2.700 1.00 91.62 89 ALA A N 1
ATOM 658 C CA . ALA A 1 89 ? 2.874 5.184 2.544 1.00 91.62 89 ALA A CA 1
ATOM 659 C C . ALA A 1 89 ? 1.555 4.602 3.063 1.00 91.62 89 ALA A C 1
ATOM 661 O O . ALA A 1 89 ? 0.924 5.199 3.939 1.00 91.62 89 ALA A O 1
ATOM 662 N N . TYR A 1 90 ? 1.178 3.405 2.602 1.00 89.69 90 TYR A N 1
ATOM 663 C CA . TYR A 1 90 ? -0.043 2.728 3.048 1.00 89.69 90 TYR A CA 1
ATOM 664 C C . TYR A 1 90 ? -0.034 2.429 4.547 1.00 89.69 90 TYR A C 1
ATOM 666 O O . TYR A 1 90 ? -1.057 2.606 5.208 1.00 89.69 90 TYR A O 1
ATOM 674 N N . MET A 1 91 ? 1.114 2.055 5.116 1.00 89.75 91 MET A N 1
ATOM 675 C CA . MET A 1 91 ? 1.240 1.882 6.565 1.00 89.75 91 MET A CA 1
ATOM 676 C C . MET A 1 91 ? 1.127 3.206 7.328 1.00 89.75 91 MET A C 1
ATOM 678 O O . MET A 1 91 ? 0.472 3.251 8.368 1.00 89.75 91 MET A O 1
ATOM 682 N N . GLY A 1 92 ? 1.704 4.292 6.809 1.00 86.62 92 GLY A N 1
ATOM 683 C CA . GLY A 1 92 ? 1.549 5.636 7.368 1.00 86.62 92 GLY A CA 1
ATOM 684 C C . GLY A 1 92 ? 0.085 6.078 7.397 1.00 86.62 92 GLY A C 1
ATOM 685 O O . GLY A 1 92 ? -0.426 6.464 8.449 1.00 86.62 92 GLY A O 1
ATOM 686 N N . PHE A 1 93 ? -0.628 5.929 6.277 1.00 89.50 93 PHE A N 1
ATOM 687 C CA . PHE A 1 93 ? -2.063 6.219 6.200 1.00 89.50 93 PHE A CA 1
ATOM 688 C C . PHE A 1 93 ? -2.892 5.308 7.103 1.00 89.50 93 PHE A C 1
ATOM 690 O O . PHE A 1 93 ? -3.809 5.775 7.777 1.00 89.50 93 PHE A O 1
ATOM 697 N N . TYR A 1 94 ? -2.549 4.025 7.180 1.00 88.38 94 TYR A N 1
ATOM 698 C CA . TYR A 1 94 ? -3.232 3.085 8.054 1.00 88.38 94 TYR A CA 1
ATOM 699 C C . TYR A 1 94 ? -3.137 3.499 9.529 1.00 88.38 94 TYR A C 1
ATOM 701 O O . TYR A 1 94 ? -4.158 3.627 10.208 1.00 88.38 94 TYR A O 1
ATOM 709 N N . VAL A 1 95 ? -1.922 3.782 10.009 1.00 84.50 95 VAL A N 1
ATOM 710 C CA . VAL A 1 95 ? -1.676 4.240 11.386 1.00 84.50 95 VAL A CA 1
ATOM 711 C C . VAL A 1 95 ? -2.360 5.584 11.651 1.00 84.50 95 VAL A C 1
ATOM 713 O O . VAL A 1 95 ? -2.905 5.797 12.733 1.00 84.50 95 VAL A O 1
ATOM 716 N N . CYS A 1 96 ? -2.383 6.473 10.658 1.00 84.81 96 CYS A N 1
ATOM 717 C CA . CYS A 1 96 ? -3.096 7.745 10.709 1.00 84.81 96 CYS A CA 1
ATOM 718 C C . CYS A 1 96 ? -4.609 7.551 10.950 1.00 84.81 96 CYS A C 1
ATOM 720 O O . CYS A 1 96 ? -5.171 8.165 11.861 1.00 84.81 96 CYS A O 1
ATOM 722 N N . ILE A 1 97 ? -5.254 6.650 10.199 1.00 82.12 97 ILE A N 1
ATOM 723 C CA . ILE A 1 97 ? -6.701 6.385 10.275 1.00 82.12 97 ILE A CA 1
ATOM 724 C C . ILE A 1 97 ? -7.091 5.730 11.605 1.00 82.12 97 ILE A C 1
ATOM 726 O O . ILE A 1 97 ? -8.034 6.176 12.258 1.00 82.12 97 ILE A O 1
ATOM 730 N N . ILE A 1 98 ? -6.367 4.700 12.057 1.00 80.31 98 ILE A N 1
ATOM 731 C CA . ILE A 1 98 ? -6.730 3.979 13.296 1.00 80.31 98 ILE A CA 1
ATOM 732 C C . ILE A 1 98 ? -6.553 4.816 14.570 1.00 80.31 98 ILE A C 1
ATOM 734 O O . ILE A 1 98 ? -7.099 4.455 15.617 1.00 80.31 98 ILE A O 1
ATOM 738 N N . ASN A 1 99 ? -5.773 5.896 14.484 1.00 76.69 99 ASN A N 1
ATOM 739 C CA . ASN A 1 99 ? -5.455 6.790 15.592 1.00 76.69 99 ASN A CA 1
ATOM 740 C C . ASN A 1 99 ? -6.288 8.078 15.602 1.00 76.69 99 ASN A C 1
ATOM 742 O O . ASN A 1 99 ? -6.171 8.844 16.560 1.00 76.69 99 ASN A O 1
ATOM 746 N N . ILE A 1 100 ? -7.162 8.291 14.607 1.00 72.06 100 ILE A N 1
ATOM 747 C CA . ILE A 1 100 ? -7.966 9.517 14.439 1.00 72.06 100 ILE A CA 1
ATOM 748 C C . ILE A 1 100 ? -8.827 9.857 15.670 1.00 72.06 100 ILE A C 1
ATOM 750 O O . ILE A 1 100 ? -9.180 11.012 15.875 1.00 72.06 100 ILE A O 1
ATOM 754 N N . SER A 1 101 ? -9.137 8.863 16.510 1.00 62.50 101 SER A N 1
ATOM 755 C CA . SER A 1 101 ? -9.933 9.020 17.733 1.00 62.50 101 SER A CA 1
ATOM 756 C C . SER A 1 101 ? -9.153 8.854 19.044 1.00 62.50 101 SER A C 1
ATOM 758 O O . SER A 1 101 ? -9.724 9.094 20.105 1.00 62.50 101 SER A O 1
ATOM 760 N N . LYS A 1 102 ? -7.881 8.415 19.013 1.00 63.94 102 LYS A N 1
ATOM 761 C CA . LYS A 1 102 ? -7.151 7.975 20.227 1.00 63.94 102 LYS A CA 1
ATOM 762 C C . LYS A 1 102 ? -5.925 8.798 20.594 1.00 63.94 102 LYS A C 1
ATOM 764 O O . LYS A 1 102 ? -5.570 8.831 21.769 1.00 63.94 102 LYS A O 1
ATOM 769 N N . THR A 1 103 ? -5.258 9.438 19.641 1.00 54.94 103 THR A N 1
ATOM 770 C CA . THR A 1 103 ? -4.042 10.212 19.925 1.00 54.94 103 THR A CA 1
ATOM 771 C C . THR A 1 103 ? -4.297 11.688 19.705 1.00 54.94 103 THR A C 1
ATOM 773 O O . THR A 1 103 ? -4.862 12.053 18.677 1.00 54.94 103 THR A O 1
ATOM 776 N N . GLY A 1 104 ? -3.838 12.523 20.644 1.00 57.50 104 GLY A N 1
ATOM 777 C CA . GLY A 1 104 ? -3.790 13.972 20.468 1.00 57.50 104 GLY A CA 1
ATOM 778 C C . GLY A 1 104 ? -3.251 14.319 19.082 1.00 57.50 104 GLY A C 1
ATOM 779 O O . GLY A 1 104 ? -2.289 13.705 18.615 1.00 57.50 104 GLY A O 1
ATOM 780 N N . GLU A 1 105 ? -3.931 15.260 18.439 1.00 68.25 105 GLU A N 1
ATOM 781 C CA . GLU A 1 105 ? -3.934 15.604 17.010 1.00 68.25 105 GLU A CA 1
ATOM 782 C C . GLU A 1 105 ? -2.572 15.506 16.280 1.00 68.25 105 GLU A C 1
ATOM 784 O O . GLU A 1 105 ? -2.514 15.166 15.101 1.00 68.25 105 GLU A O 1
ATOM 789 N N . VAL A 1 106 ? -1.454 15.717 16.978 1.00 77.50 106 VAL A N 1
ATOM 790 C CA . VAL A 1 106 ? -0.081 15.708 16.447 1.00 77.50 106 VAL A CA 1
ATOM 791 C C . VAL A 1 106 ? 0.343 14.374 15.816 1.00 77.50 106 VAL A C 1
ATOM 793 O O . VAL A 1 106 ? 0.931 14.377 14.735 1.00 77.50 106 VAL A O 1
ATOM 796 N N . LEU A 1 107 ? 0.067 13.229 16.453 1.00 77.00 107 LEU A N 1
ATOM 797 C CA . LEU A 1 107 ? 0.498 11.917 15.933 1.00 77.00 107 LEU A CA 1
ATOM 798 C C . LEU A 1 107 ? -0.219 11.568 14.624 1.00 77.00 107 LEU A C 1
ATOM 800 O O . LEU A 1 107 ? 0.402 11.043 13.702 1.00 77.00 107 LEU A O 1
ATOM 804 N N . HIS A 1 108 ? -1.502 11.917 14.529 1.00 81.88 108 HIS A N 1
ATOM 805 C CA . HIS A 1 108 ? -2.291 11.763 13.312 1.00 81.88 108 HIS A CA 1
ATOM 806 C C . HIS A 1 108 ? -1.669 12.554 12.152 1.00 81.88 108 HIS A C 1
ATOM 808 O O . HIS A 1 108 ? -1.380 11.978 11.103 1.00 81.88 108 HIS A O 1
ATOM 814 N N . TYR A 1 109 ? -1.366 13.841 12.358 1.00 83.50 109 TYR A N 1
ATOM 815 C CA . TYR A 1 109 ? -0.749 14.674 11.321 1.00 83.50 109 TYR A CA 1
ATOM 816 C C . TYR A 1 109 ? 0.663 14.225 10.941 1.00 83.50 109 TYR A C 1
ATOM 818 O O . TYR A 1 109 ? 1.016 14.294 9.765 1.00 83.50 109 TYR A O 1
ATOM 826 N N . LEU A 1 110 ? 1.454 13.720 11.893 1.00 87.50 110 LEU A N 1
ATOM 827 C CA . LEU A 1 110 ? 2.790 13.189 11.612 1.00 87.50 110 LEU A CA 1
A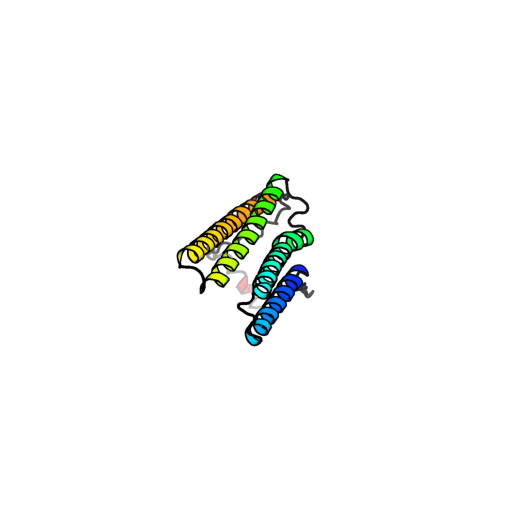TOM 828 C C . LEU A 1 110 ? 2.708 11.984 10.667 1.00 87.50 110 LEU A C 1
ATOM 830 O O . LEU A 1 110 ? 3.371 11.975 9.631 1.00 87.50 110 LEU A O 1
ATOM 834 N N . PHE A 1 111 ? 1.862 10.997 10.977 1.00 88.69 111 PHE A N 1
ATOM 835 C CA . PHE A 1 111 ? 1.697 9.816 10.124 1.00 88.69 111 PHE A CA 1
ATOM 836 C C . PHE A 1 111 ? 1.002 10.129 8.796 1.00 88.69 111 PHE A C 1
ATOM 838 O O . PHE A 1 111 ? 1.350 9.532 7.779 1.00 88.69 111 PHE A O 1
ATOM 845 N N . CYS A 1 112 ? 0.083 11.099 8.779 1.00 88.75 112 CYS A N 1
ATOM 846 C CA . CYS A 1 112 ? -0.511 11.609 7.546 1.00 88.75 112 CYS A CA 1
ATOM 847 C C . CYS A 1 112 ? 0.556 12.235 6.635 1.00 88.75 112 CYS A C 1
ATOM 849 O O . CYS A 1 112 ? 0.695 11.842 5.478 1.00 88.75 112 CYS A O 1
ATOM 851 N N . GLY A 1 113 ? 1.369 13.150 7.174 1.00 89.69 113 GLY A N 1
ATOM 852 C CA . GLY A 1 113 ? 2.458 13.796 6.442 1.00 89.69 113 GLY A CA 1
ATOM 853 C C . GLY A 1 113 ? 3.506 12.797 5.956 1.00 89.69 113 GLY A C 1
ATOM 854 O O . GLY A 1 113 ? 3.910 12.850 4.797 1.00 89.69 113 GLY A O 1
ATOM 855 N N . PHE A 1 114 ? 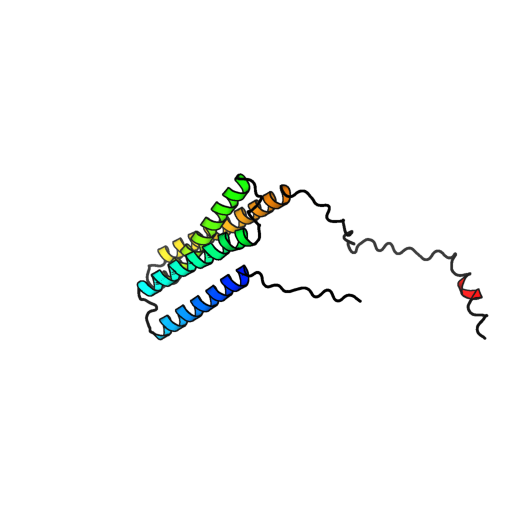3.891 11.839 6.802 1.00 92.25 114 PHE A N 1
ATOM 856 C CA . PHE A 1 114 ? 4.779 10.742 6.417 1.00 92.25 114 PHE A CA 1
ATOM 857 C C . PHE A 1 114 ? 4.201 9.924 5.255 1.00 92.25 114 PHE A C 1
ATOM 859 O O . PHE A 1 114 ? 4.893 9.717 4.260 1.00 92.25 114 PHE A O 1
ATOM 866 N N . GLY A 1 115 ? 2.926 9.528 5.340 1.00 90.38 115 GLY A N 1
ATOM 867 C CA . GLY A 1 115 ? 2.240 8.788 4.279 1.00 90.38 115 GLY A CA 1
ATOM 868 C C . GLY A 1 115 ? 2.269 9.530 2.942 1.00 90.38 115 GLY A C 1
ATOM 869 O O . GLY A 1 115 ? 2.648 8.957 1.922 1.00 90.38 115 GLY A O 1
ATOM 870 N N . VAL A 1 116 ? 1.967 10.833 2.957 1.00 92.56 116 VAL A N 1
ATOM 871 C CA . VAL A 1 116 ? 2.000 11.690 1.760 1.00 92.56 116 VAL A CA 1
ATOM 872 C C . VAL A 1 116 ? 3.412 11.805 1.181 1.00 92.56 116 VAL A C 1
ATOM 874 O O . VAL A 1 116 ? 3.588 11.652 -0.027 1.00 92.56 116 VAL A O 1
ATOM 877 N N . ILE A 1 117 ? 4.428 12.044 2.015 1.00 94.25 117 ILE A N 1
ATOM 878 C CA . ILE A 1 117 ? 5.824 12.165 1.561 1.00 94.25 117 ILE A CA 1
ATOM 879 C C . ILE A 1 117 ? 6.295 10.860 0.914 1.00 94.25 117 ILE A C 1
ATOM 881 O O . ILE A 1 117 ? 6.906 10.890 -0.159 1.00 94.25 117 ILE A O 1
ATOM 885 N N . CYS A 1 118 ? 5.996 9.717 1.534 1.00 93.62 118 CYS A N 1
ATOM 886 C CA . CYS A 1 118 ? 6.323 8.403 0.989 1.00 93.62 118 CYS A CA 1
ATOM 887 C C . CYS A 1 118 ? 5.610 8.153 -0.342 1.00 93.62 118 CYS A C 1
ATOM 889 O O . CYS A 1 118 ? 6.262 7.750 -1.304 1.00 93.62 118 CYS A O 1
ATOM 891 N N . TYR A 1 119 ? 4.320 8.480 -0.434 1.00 91.06 119 TYR A N 1
ATOM 892 C CA . TYR A 1 119 ? 3.535 8.298 -1.653 1.00 91.06 119 TYR A CA 1
ATOM 893 C C . TYR A 1 119 ? 4.053 9.156 -2.817 1.00 91.06 119 TYR A C 1
ATOM 895 O O . TYR A 1 119 ? 4.302 8.647 -3.908 1.00 91.06 119 TYR A O 1
ATOM 903 N N . ILE A 1 120 ? 4.313 10.448 -2.585 1.00 92.56 120 ILE A N 1
ATOM 904 C CA . ILE A 1 120 ? 4.891 11.336 -3.609 1.00 92.56 120 ILE A CA 1
ATOM 905 C C . ILE A 1 120 ? 6.270 10.822 -4.044 1.00 92.56 120 ILE A C 1
ATOM 907 O O . ILE A 1 120 ? 6.581 10.797 -5.236 1.00 92.56 120 ILE A O 1
ATOM 911 N N . SER A 1 121 ? 7.092 10.376 -3.091 1.00 92.38 121 SER A N 1
ATOM 912 C CA . SER A 1 121 ? 8.413 9.812 -3.383 1.00 92.38 121 SER A CA 1
ATOM 913 C C . SER A 1 121 ? 8.314 8.541 -4.233 1.00 92.38 121 SER A C 1
ATOM 915 O O . SER A 1 121 ? 9.069 8.409 -5.199 1.00 92.38 121 SER A O 1
ATOM 917 N N . HIS A 1 122 ? 7.360 7.650 -3.936 1.00 90.50 122 HIS A N 1
ATOM 918 C CA . HIS A 1 122 ? 7.045 6.487 -4.768 1.00 90.50 122 HIS A CA 1
ATOM 919 C C . HIS A 1 122 ? 6.699 6.918 -6.201 1.00 90.50 122 HIS A C 1
ATOM 921 O O . HIS A 1 122 ? 7.326 6.446 -7.146 1.00 90.50 122 HIS A O 1
ATOM 927 N N . LEU A 1 123 ? 5.780 7.872 -6.391 1.00 89.06 123 LEU A N 1
ATOM 928 C CA . LEU A 1 123 ? 5.382 8.323 -7.734 1.00 89.06 123 LEU A CA 1
ATOM 929 C C . LEU A 1 123 ? 6.571 8.846 -8.555 1.00 89.06 123 LEU A C 1
ATOM 931 O O . LEU A 1 123 ? 6.717 8.517 -9.736 1.00 89.06 123 LEU A O 1
ATOM 935 N N . ILE A 1 124 ? 7.453 9.631 -7.928 1.00 90.81 124 ILE A N 1
ATOM 936 C CA . ILE A 1 124 ? 8.646 10.183 -8.583 1.00 90.81 124 ILE A CA 1
ATOM 937 C C . ILE A 1 124 ? 9.619 9.067 -8.982 1.00 90.81 124 ILE A C 1
ATOM 939 O O . ILE A 1 124 ? 10.150 9.082 -10.096 1.00 90.81 124 ILE A O 1
ATOM 943 N N . LEU A 1 125 ? 9.881 8.106 -8.092 1.00 89.06 125 LEU A N 1
ATOM 944 C CA . LEU A 1 125 ? 10.806 7.006 -8.375 1.00 89.06 125 LEU A CA 1
ATOM 945 C C . LEU A 1 125 ? 10.242 6.035 -9.411 1.00 89.06 125 LEU A C 1
ATOM 947 O O . LEU A 1 125 ? 10.974 5.651 -10.319 1.00 89.06 125 LEU A O 1
ATOM 951 N N . ASN A 1 126 ? 8.954 5.710 -9.344 1.00 86.44 126 ASN A N 1
ATOM 952 C CA . ASN A 1 126 ? 8.277 4.862 -10.324 1.00 86.44 126 ASN A CA 1
ATOM 953 C C . ASN A 1 126 ? 8.272 5.516 -11.720 1.00 86.44 126 ASN A C 1
ATOM 955 O O . ASN A 1 126 ? 8.553 4.864 -12.724 1.00 86.44 126 ASN A O 1
ATOM 959 N N . SER A 1 127 ? 8.060 6.836 -11.794 1.00 86.06 127 SER A N 1
ATOM 960 C CA . SER A 1 127 ? 8.193 7.599 -13.045 1.00 86.06 127 SER A CA 1
ATOM 961 C C . SER A 1 127 ? 9.616 7.533 -13.612 1.00 86.06 127 SER A C 1
ATOM 963 O O . SER A 1 127 ? 9.804 7.286 -14.805 1.00 86.06 127 SER A O 1
ATOM 965 N N . LYS A 1 128 ? 10.642 7.692 -12.764 1.00 87.50 128 LYS A N 1
ATOM 966 C CA . LYS A 1 128 ? 12.050 7.548 -13.174 1.00 87.50 128 LYS A CA 1
ATOM 967 C C . LYS A 1 128 ? 12.378 6.127 -13.628 1.00 87.50 128 LYS A C 1
ATOM 969 O O . LYS A 1 128 ? 13.070 5.975 -14.630 1.00 87.50 128 LYS A O 1
ATOM 974 N N . PHE A 1 129 ? 11.874 5.112 -12.930 1.00 85.56 129 PHE A N 1
ATOM 975 C CA . PHE A 1 129 ? 12.021 3.714 -13.323 1.00 85.56 129 PHE A CA 1
ATOM 976 C C . PHE A 1 129 ? 11.454 3.485 -14.724 1.00 85.56 129 PHE A C 1
ATOM 978 O O . PHE A 1 129 ? 12.179 2.980 -15.575 1.00 85.56 129 PHE A O 1
ATOM 985 N N . ASN A 1 130 ? 10.227 3.949 -14.987 1.00 83.00 130 ASN A N 1
ATOM 986 C CA . ASN A 1 130 ? 9.571 3.826 -16.293 1.00 83.00 130 ASN A CA 1
ATOM 987 C C . ASN A 1 130 ? 10.347 4.506 -17.427 1.00 83.00 130 ASN A C 1
ATOM 989 O O . ASN A 1 130 ? 10.357 4.011 -18.549 1.00 83.00 130 ASN A O 1
ATOM 993 N N . LYS A 1 131 ? 10.998 5.643 -17.155 1.00 84.94 131 LYS A N 1
ATOM 994 C CA . LYS A 1 131 ? 11.848 6.312 -18.152 1.00 84.94 131 LYS A CA 1
ATOM 995 C C . LYS A 1 131 ? 13.096 5.492 -18.479 1.00 84.94 131 LYS A C 1
ATOM 997 O O . LYS A 1 131 ? 13.439 5.372 -19.646 1.00 84.94 131 LYS A O 1
ATOM 1002 N N . LEU A 1 132 ? 13.742 4.911 -17.467 1.00 80.62 132 LEU A N 1
ATOM 1003 C CA . LEU A 1 132 ? 14.944 4.091 -17.655 1.00 80.62 132 LEU A CA 1
ATOM 1004 C C . LEU A 1 132 ? 14.640 2.775 -18.382 1.00 80.62 132 LEU A C 1
ATOM 1006 O O . LEU A 1 132 ? 15.393 2.385 -19.262 1.00 80.62 132 LEU A O 1
ATOM 1010 N N . THR A 1 133 ? 13.512 2.133 -18.069 1.00 73.38 133 THR A N 1
ATOM 1011 C CA . THR A 1 133 ? 13.082 0.895 -18.746 1.00 73.38 133 THR A CA 1
ATOM 1012 C C . THR A 1 133 ? 12.754 1.117 -20.216 1.00 73.38 133 THR A C 1
ATOM 1014 O O . THR A 1 133 ? 13.127 0.302 -21.050 1.00 73.38 133 THR A O 1
ATOM 1017 N N . LYS A 1 134 ? 12.096 2.233 -20.553 1.00 74.06 134 LYS A N 1
ATOM 1018 C CA . LYS A 1 134 ? 11.799 2.584 -21.950 1.00 74.06 134 LYS A CA 1
ATOM 1019 C C . LYS A 1 134 ? 13.046 2.920 -22.770 1.00 74.06 134 LYS A C 1
ATOM 1021 O O . LYS A 1 134 ? 13.020 2.744 -23.975 1.00 74.06 134 LYS A O 1
ATOM 1026 N N . GLN A 1 135 ? 14.107 3.404 -22.126 1.00 60.41 135 GLN A N 1
ATOM 1027 C CA . GLN A 1 135 ? 15.362 3.764 -22.788 1.00 60.41 135 GLN A CA 1
ATOM 1028 C C . GLN A 1 135 ? 16.314 2.562 -22.969 1.00 60.41 135 GLN A C 1
ATOM 1030 O O . GLN A 1 135 ? 17.198 2.612 -23.816 1.00 60.41 135 GLN A O 1
ATOM 1035 N N . GLU A 1 136 ? 16.164 1.503 -22.161 1.00 57.12 136 GLU A N 1
ATOM 1036 C CA . GLU A 1 136 ? 16.952 0.260 -22.258 1.00 57.12 136 GLU A CA 1
ATOM 1037 C C . GLU A 1 136 ? 16.325 -0.790 -23.193 1.00 57.12 136 GLU A C 1
ATOM 1039 O O . GLU A 1 136 ? 17.049 -1.638 -23.714 1.00 57.12 136 GLU A O 1
ATOM 1044 N N . ALA A 1 137 ? 15.011 -0.737 -23.438 1.00 50.31 137 ALA A N 1
ATOM 1045 C CA . ALA A 1 137 ? 14.379 -1.554 -24.470 1.00 50.31 137 ALA A CA 1
ATOM 1046 C C . ALA A 1 137 ? 14.859 -1.078 -25.856 1.00 50.31 137 ALA A C 1
ATOM 1048 O O . ALA A 1 137 ? 14.833 0.129 -26.103 1.00 50.31 137 ALA A O 1
ATOM 1049 N N . PRO A 1 138 ? 15.303 -1.970 -26.764 1.00 41.91 138 PRO A N 1
ATOM 1050 C CA . PRO A 1 138 ? 15.597 -1.557 -28.127 1.00 41.91 138 PRO A CA 1
ATOM 1051 C C . PRO A 1 138 ? 14.324 -0.941 -28.697 1.00 41.91 138 PRO A C 1
ATOM 1053 O O . PRO A 1 138 ? 13.256 -1.550 -28.596 1.00 41.91 138 PRO A O 1
ATOM 1056 N N . GLU A 1 139 ? 14.443 0.259 -29.265 1.00 44.38 139 GLU A N 1
ATOM 1057 C CA . GLU A 1 139 ? 13.419 0.851 -30.118 1.00 44.38 139 GLU A CA 1
ATOM 1058 C C . GLU A 1 139 ? 13.139 -0.162 -31.232 1.00 44.38 139 GLU A C 1
ATOM 1060 O O . GLU A 1 139 ? 13.838 -0.255 -32.237 1.00 44.38 139 GLU A O 1
ATOM 1065 N N . THR A 1 140 ? 12.166 -1.035 -30.993 1.00 40.25 140 THR A N 1
ATOM 1066 C CA . THR A 1 140 ? 11.536 -1.801 -32.050 1.00 40.25 140 THR A CA 1
ATOM 1067 C C . THR A 1 140 ? 10.686 -0.751 -32.712 1.00 40.25 140 THR A C 1
ATOM 1069 O O . THR A 1 140 ? 9.699 -0.350 -32.105 1.00 40.25 140 THR A O 1
ATOM 1072 N N . GLU A 1 141 ? 11.173 -0.243 -33.848 1.00 43.16 141 GLU A N 1
ATOM 1073 C CA . GLU A 1 141 ? 10.521 0.731 -34.721 1.00 43.16 141 GLU A CA 1
ATOM 1074 C C . GLU A 1 141 ? 8.999 0.651 -34.552 1.00 43.16 141 GLU A C 1
ATOM 1076 O O . GLU A 1 141 ? 8.325 -0.209 -35.131 1.00 43.16 141 GLU A O 1
ATOM 1081 N N . GLU A 1 142 ? 8.453 1.528 -33.703 1.00 35.06 142 GLU A N 1
ATOM 1082 C CA . GLU A 1 142 ? 7.057 1.898 -33.809 1.00 35.06 142 GLU A CA 1
ATOM 1083 C C . GLU A 1 142 ? 7.001 2.599 -35.152 1.00 35.06 142 GLU A C 1
ATOM 1085 O O . GLU A 1 142 ? 7.459 3.727 -35.298 1.00 35.06 142 GLU A O 1
ATOM 1090 N N . ASN A 1 143 ? 6.547 1.844 -36.151 1.00 35.19 143 ASN A N 1
ATOM 1091 C CA . ASN A 1 143 ? 6.103 2.337 -37.436 1.00 35.19 143 ASN A CA 1
ATOM 1092 C C . ASN A 1 143 ? 5.357 3.647 -37.173 1.00 35.19 143 ASN A C 1
ATOM 1094 O O . ASN A 1 143 ? 4.252 3.608 -36.619 1.00 35.19 143 ASN A O 1
ATOM 1098 N N . GLU A 1 144 ? 6.018 4.768 -37.475 1.00 37.84 144 GLU A N 1
ATOM 1099 C CA . GLU A 1 144 ? 5.477 6.111 -37.351 1.00 37.84 144 GLU A CA 1
ATOM 1100 C C . GLU A 1 144 ? 4.174 6.108 -38.143 1.00 37.84 144 GLU A C 1
ATOM 1102 O O . GLU A 1 144 ? 4.148 6.202 -39.367 1.00 37.84 144 GLU A O 1
ATOM 1107 N N . THR A 1 145 ? 3.065 5.905 -37.440 1.00 38.53 145 THR A N 1
ATOM 1108 C CA . THR A 1 145 ? 1.765 6.275 -37.967 1.00 38.53 145 THR A CA 1
ATOM 1109 C C . THR A 1 145 ? 1.810 7.789 -37.895 1.00 38.53 145 THR A C 1
ATOM 1111 O O . THR A 1 145 ? 1.879 8.296 -36.773 1.00 38.53 145 THR A O 1
ATOM 1114 N N . PRO A 1 146 ? 1.884 8.511 -39.028 1.00 37.75 146 PRO A N 1
ATOM 1115 C CA . PRO A 1 146 ? 2.020 9.951 -38.978 1.00 37.75 146 PRO A CA 1
ATOM 1116 C C . PRO A 1 146 ? 0.836 10.493 -38.185 1.00 37.75 146 PRO A C 1
ATOM 1118 O O . PRO A 1 146 ? -0.327 10.233 -38.504 1.00 37.75 146 PRO A O 1
ATOM 1121 N N . GLU A 1 147 ? 1.163 11.174 -37.092 1.00 37.22 147 GLU A N 1
ATOM 1122 C CA . GLU A 1 147 ? 0.236 11.970 -36.315 1.00 37.22 147 GLU A CA 1
ATOM 1123 C C . GLU A 1 147 ? -0.227 13.084 -37.257 1.00 37.22 147 GLU A C 1
ATOM 1125 O O . GLU A 1 147 ? 0.484 14.058 -37.487 1.00 37.22 147 GLU A O 1
ATOM 1130 N N . ILE A 1 148 ? -1.378 12.885 -37.903 1.00 43.78 148 ILE A N 1
ATOM 1131 C CA . ILE A 1 148 ? -2.035 13.938 -38.673 1.00 43.78 148 ILE A CA 1
ATOM 1132 C C . ILE A 1 148 ? -2.525 14.947 -37.633 1.00 43.78 148 ILE A C 1
ATOM 1134 O O . ILE A 1 148 ? -3.617 14.815 -37.082 1.00 43.78 148 ILE A O 1
ATOM 1138 N N . THR A 1 149 ? -1.674 15.911 -37.296 1.00 36.56 149 THR A N 1
ATOM 1139 C CA . THR A 1 149 ? -2.071 17.127 -36.595 1.00 36.56 149 THR A CA 1
ATOM 1140 C C . THR A 1 149 ? -3.022 17.904 -37.501 1.00 36.56 149 THR A C 1
ATOM 1142 O O . THR A 1 149 ? -2.728 18.107 -38.676 1.00 36.56 149 THR A O 1
ATOM 1145 N N . GLU A 1 150 ? -4.179 18.301 -36.966 1.00 45.69 150 GLU A N 1
ATOM 1146 C CA . GLU A 1 150 ? -5.297 18.957 -37.669 1.00 45.69 150 GLU A CA 1
ATOM 1147 C C . GLU A 1 150 ? -4.995 20.387 -38.187 1.00 45.69 150 GLU A C 1
ATOM 1149 O O . GLU A 1 150 ? -5.873 21.241 -38.144 1.00 45.69 150 GLU A O 1
ATOM 1154 N N . ASP A 1 151 ? -3.792 20.674 -38.693 1.00 43.41 151 ASP A N 1
ATOM 1155 C CA . ASP A 1 151 ? -3.405 22.018 -39.162 1.00 43.41 151 ASP A CA 1
ATOM 1156 C C . ASP A 1 151 ? -2.741 22.060 -40.556 1.00 43.41 151 ASP A C 1
ATOM 1158 O O . ASP A 1 151 ? -2.244 23.108 -40.952 1.00 43.41 151 ASP A O 1
ATOM 1162 N N . ASP A 1 152 ? -2.820 20.985 -41.352 1.00 43.28 152 ASP A N 1
ATOM 1163 C CA . ASP A 1 152 ? -2.386 20.981 -42.766 1.00 43.28 152 ASP A CA 1
ATOM 1164 C C . ASP A 1 152 ? -3.551 20.696 -43.737 1.00 43.28 152 ASP A C 1
ATOM 1166 O O . ASP A 1 152 ? -3.448 19.899 -44.671 1.00 43.28 152 ASP A O 1
ATOM 1170 N N . ILE A 1 153 ? -4.695 21.363 -43.542 1.00 45.19 153 ILE A N 1
ATOM 1171 C CA . ILE A 1 153 ? -5.640 21.568 -44.651 1.00 45.19 153 ILE A CA 1
ATOM 1172 C C . ILE A 1 153 ? -5.130 22.773 -45.447 1.00 45.19 153 ILE A C 1
ATOM 1174 O O . ILE A 1 153 ? -5.664 23.880 -45.345 1.00 45.19 153 ILE A O 1
ATOM 1178 N N . GLU A 1 154 ? -4.097 22.566 -46.265 1.00 38.69 154 GLU A N 1
ATOM 1179 C CA . GLU A 1 154 ? -3.980 23.375 -47.473 1.00 38.69 154 GLU A CA 1
ATOM 1180 C C . GLU A 1 154 ? -5.161 22.987 -48.362 1.00 38.69 154 GLU A C 1
ATOM 1182 O O . GLU A 1 154 ? -5.232 21.906 -48.946 1.00 38.69 154 GLU A O 1
ATOM 1187 N N . VAL A 1 155 ? -6.160 23.869 -48.365 1.00 41.12 155 VAL A N 1
ATOM 1188 C CA . VAL A 1 155 ? -7.227 23.896 -49.358 1.00 41.12 155 VAL A CA 1
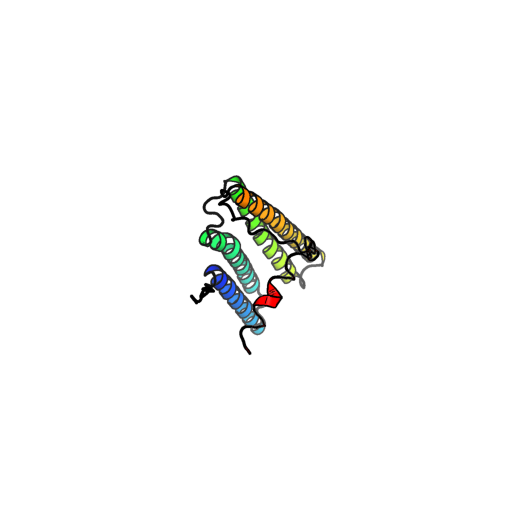ATOM 1189 C C . VAL A 1 155 ? -6.542 24.087 -50.702 1.00 41.12 155 VAL A C 1
ATOM 1191 O O . VAL A 1 155 ? -6.263 25.219 -51.096 1.00 41.12 155 VAL A O 1
ATOM 1194 N N . ASP A 1 156 ? -6.237 22.980 -51.375 1.00 37.69 156 ASP A N 1
ATOM 1195 C CA . ASP A 1 156 ? -5.780 23.020 -52.752 1.00 37.69 156 ASP A CA 1
ATOM 1196 C C . ASP A 1 156 ? -6.958 23.535 -53.579 1.00 37.69 156 ASP A C 1
ATOM 1198 O O . ASP A 1 156 ? -7.997 22.889 -53.765 1.00 37.69 156 ASP A O 1
ATOM 1202 N N . THR A 1 157 ? -6.854 24.811 -53.923 1.00 43.38 157 THR A N 1
ATOM 1203 C CA . THR A 1 157 ? -7.782 25.522 -54.781 1.00 43.38 157 THR A CA 1
ATOM 1204 C C . THR A 1 157 ? -7.902 24.754 -56.085 1.00 43.38 157 THR A C 1
ATOM 1206 O O . THR A 1 157 ? -6.914 24.618 -56.799 1.00 43.38 157 THR A O 1
ATOM 1209 N N . LEU A 1 158 ? -9.118 24.275 -56.369 1.00 39.88 158 LEU A N 1
ATOM 1210 C CA . LEU A 1 158 ? -9.570 23.740 -57.655 1.00 39.88 158 LEU A CA 1
ATOM 1211 C C . LEU A 1 158 ? -8.781 24.348 -58.827 1.00 39.88 158 LEU A C 1
ATOM 1213 O O . LEU A 1 158 ? -8.971 25.521 -59.152 1.00 39.88 158 LEU A O 1
ATOM 1217 N N . SER A 1 159 ? -7.911 23.558 -59.460 1.00 40.75 159 SER A N 1
ATOM 1218 C CA . SER A 1 159 ? -7.334 23.923 -60.749 1.00 40.75 159 SER A CA 1
ATOM 1219 C C . SER A 1 159 ? -8.368 23.669 -61.843 1.00 40.75 159 SER A C 1
ATOM 1221 O O . SER A 1 159 ? -8.901 22.568 -61.966 1.00 40.75 159 SER A O 1
ATOM 1223 N N . GLU A 1 160 ? -8.635 24.698 -62.642 1.00 52.56 160 GLU A N 1
ATOM 1224 C CA . GLU A 1 160 ? -9.667 24.794 -63.686 1.00 52.56 160 GLU A CA 1
ATOM 1225 C C . GLU A 1 160 ? -9.464 23.860 -64.907 1.00 52.56 160 GLU A C 1
ATOM 1227 O O . GLU A 1 160 ? -10.083 24.067 -65.947 1.00 52.56 160 GLU A O 1
ATOM 1232 N N . GLU A 1 161 ? -8.623 22.825 -64.815 1.00 52.12 161 GLU A N 1
ATOM 1233 C CA . GLU A 1 161 ? -8.281 21.932 -65.939 1.00 52.12 161 GLU A CA 1
ATOM 1234 C C . GLU A 1 161 ? -9.014 20.575 -65.940 1.00 52.12 161 GLU A C 1
ATOM 1236 O O . GLU A 1 161 ? -8.991 19.888 -66.957 1.00 52.12 161 GLU A O 1
ATOM 1241 N N . ASP A 1 162 ? -9.774 20.235 -64.890 1.00 47.09 162 ASP A N 1
ATOM 1242 C CA . ASP A 1 162 ? -10.540 18.972 -64.805 1.00 47.09 162 ASP A CA 1
ATOM 1243 C C . ASP A 1 162 ? -12.061 19.135 -65.059 1.00 47.09 162 ASP A C 1
ATOM 1245 O O . ASP A 1 162 ? -12.844 18.192 -64.908 1.00 47.09 162 ASP A O 1
ATOM 1249 N N . GLU A 1 163 ? -12.526 20.322 -65.472 1.00 48.62 163 GLU A N 1
ATOM 1250 C CA . GLU A 1 163 ? -13.952 20.574 -65.761 1.00 48.62 163 GLU A CA 1
ATOM 1251 C C . GLU A 1 163 ? -14.420 20.099 -67.154 1.00 48.62 163 GLU A C 1
ATOM 1253 O O . GLU A 1 163 ? -15.631 19.999 -67.393 1.00 48.62 163 GLU A O 1
ATOM 1258 N N . GLU A 1 164 ? -13.516 19.761 -68.082 1.00 50.59 164 GLU A N 1
ATOM 1259 C CA . GLU A 1 164 ? -13.912 19.319 -69.432 1.00 50.59 164 GLU A CA 1
ATOM 1260 C C . GLU A 1 164 ? -14.135 17.801 -69.563 1.00 50.59 164 GLU A C 1
ATOM 1262 O O . GLU A 1 164 ? -14.934 17.381 -70.404 1.00 50.59 164 GLU A O 1
ATOM 1267 N N . GLU A 1 165 ? -13.571 16.964 -68.685 1.00 47.69 165 GLU A N 1
ATOM 1268 C CA . GLU A 1 165 ? -13.705 15.498 -68.796 1.00 47.69 165 GLU A CA 1
ATOM 1269 C C . GLU A 1 165 ? -15.044 14.958 -68.234 1.00 47.69 165 GLU A C 1
ATOM 1271 O O . GLU A 1 165 ? -15.487 13.854 -68.560 1.00 47.69 165 GLU A O 1
ATOM 1276 N N . ILE A 1 166 ? -15.785 15.769 -67.465 1.00 48.94 166 ILE A N 1
ATOM 1277 C CA . ILE A 1 166 ? -17.077 15.375 -66.863 1.00 48.94 166 ILE A CA 1
ATOM 1278 C C . ILE A 1 166 ? -18.272 15.599 -67.818 1.00 48.94 166 ILE A C 1
ATOM 1280 O O . ILE A 1 166 ? -19.345 15.015 -67.630 1.00 48.94 166 ILE A O 1
ATOM 1284 N N . LYS A 1 167 ? -18.120 16.372 -68.904 1.00 47.88 167 LYS A N 1
ATOM 1285 C CA . LYS A 1 167 ? -19.213 16.581 -69.880 1.00 47.88 167 LYS A CA 1
ATOM 1286 C C . LYS A 1 167 ? -19.379 15.449 -70.894 1.00 47.88 167 LYS A C 1
ATOM 1288 O O . LYS A 1 167 ? -20.466 15.328 -71.464 1.00 47.88 167 LYS A O 1
ATOM 1293 N N . GLU A 1 168 ? -18.386 14.584 -71.090 1.00 49.16 168 GLU A N 1
ATOM 1294 C CA . GLU A 1 168 ? -18.480 13.516 -72.099 1.00 49.16 168 GLU A CA 1
ATOM 1295 C C . GLU A 1 168 ? -19.165 12.233 -71.579 1.00 49.16 168 GLU A C 1
ATOM 1297 O O . GLU A 1 168 ? -19.730 11.459 -72.355 1.00 49.16 168 GLU A O 1
ATOM 1302 N N . ILE A 1 169 ? -19.240 12.031 -70.258 1.00 53.03 169 ILE A N 1
ATOM 1303 C CA . ILE A 1 169 ? -19.849 10.825 -69.660 1.00 53.03 169 ILE A CA 1
ATOM 1304 C C . ILE A 1 169 ? -21.376 10.967 -69.470 1.00 53.03 169 ILE A C 1
ATOM 1306 O O . ILE A 1 169 ? -22.097 9.969 -69.418 1.00 53.03 169 ILE A O 1
ATOM 1310 N N . VAL A 1 170 ? -21.922 12.190 -69.470 1.00 51.66 170 VAL A N 1
ATOM 1311 C CA . VAL A 1 170 ? -23.363 12.439 -69.237 1.00 51.66 170 VAL A CA 1
ATOM 1312 C C . VAL A 1 170 ? -24.231 12.290 -70.504 1.00 51.66 170 VAL A C 1
ATOM 1314 O O . VAL A 1 170 ? -25.449 12.157 -70.395 1.00 51.66 170 VAL A O 1
ATOM 1317 N N . TYR A 1 171 ? -23.652 12.207 -71.710 1.00 51.50 171 TYR A N 1
ATOM 1318 C CA . TYR A 1 171 ? -24.426 12.056 -72.961 1.00 51.50 171 TYR A CA 1
ATOM 1319 C C . TYR A 1 171 ? -24.556 10.624 -73.499 1.00 51.50 171 TYR A C 1
ATOM 1321 O O . TYR A 1 171 ? -25.174 10.425 -74.543 1.00 51.50 171 TYR A O 1
ATOM 1329 N N . ARG A 1 172 ? -24.038 9.605 -72.795 1.00 46.88 172 ARG A N 1
ATOM 1330 C CA . ARG A 1 172 ? -24.180 8.194 -73.215 1.00 46.88 172 ARG A CA 1
ATOM 1331 C C . ARG A 1 172 ? -25.251 7.397 -72.455 1.00 46.88 172 ARG A C 1
ATOM 1333 O O . ARG A 1 172 ? -25.322 6.175 -72.594 1.00 46.88 172 ARG A O 1
ATOM 1340 N N . HIS A 1 173 ? -26.104 8.077 -71.688 1.00 48.16 173 HIS A N 1
ATOM 1341 C CA . HIS A 1 173 ? -27.260 7.488 -70.996 1.00 48.16 173 HIS A CA 1
ATOM 1342 C C . HIS A 1 173 ? -28.551 8.314 -71.151 1.00 48.16 173 HIS A C 1
ATOM 1344 O O . HIS A 1 173 ? -29.294 8.538 -70.194 1.00 48.16 173 HIS A O 1
ATOM 1350 N N . LYS A 1 174 ? -28.846 8.720 -72.390 1.00 40.91 174 LYS A N 1
ATOM 1351 C CA . LYS A 1 174 ? -30.213 8.970 -72.860 1.00 40.91 174 LYS A CA 1
ATOM 1352 C C . LYS A 1 174 ? -30.404 8.417 -74.262 1.00 40.91 174 LYS A C 1
ATOM 1354 O O . LYS A 1 174 ? -29.487 8.617 -75.085 1.00 40.91 174 LYS A O 1
#

Secondary structure (DSSP, 8-state):
-----------HHHHHHHHHHHHHHHHHHHHHHTT-TT-HHHHHHHHHHHHHHHHIIIIIHHHHTTTTTT--HHHHHHHHHHHHHHHHHHHHHHHHHHTTTTS-THHHHHHHHHHHHHHHHHHHHHHHHHHHHHHHS------------TT--------TTSSSTTTTTTTS--

Foldseek 3Di:
DDDPPPPPPPDVLNVVLVVLVVVLVVLCVVCVVVVCLLPPVSLVVSLVSLLVSLCSVLPVSCVSVVVPVDADPVLVVLSVLLSVLQNLLSNLQSQLVSCVPPDDPVSNVVSNVSSVVSNVSSVVSVVVSVVRSVVPPPCPPPPCPDPPDVPPPPVPPDDPPPVPVVVVVVPPPD

Radius of gyration: 28.92 Å; chains: 1; bounding box: 51×38×94 Å